Protein AF-A0A2K3E2V2-F1 (afdb_monomer)

Secondary structure (DSSP, 8-state):
--------PPTT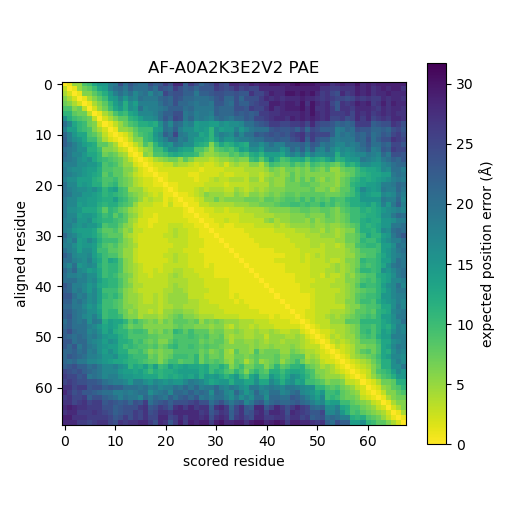---SEEE--SSS--EEEHHHHHHHHHHHHHHHHHTTPPPPGGGSPPPSSPPP----

Foldseek 3Di:
DDDDPDDDDDVPDDDQWDQPDPPVRDIDGPVVVVVVVVVVQVVCVVVVHDRDPVPDDQDPPHPPDDDD

Structure (mmCIF, N/CA/C/O backbone):
data_AF-A0A2K3E2V2-F1
#
_entry.id   AF-A0A2K3E2V2-F1
#
loop_
_atom_site.group_PDB
_atom_site.id
_atom_site.type_symbol
_atom_site.label_atom_id
_atom_site.label_alt_id
_atom_site.label_comp_id
_atom_site.label_asym_id
_atom_site.label_entity_id
_atom_site.label_seq_id
_atom_site.pdbx_PDB_ins_code
_atom_site.Cartn_x
_atom_site.Cartn_y
_atom_site.Cartn_z
_atom_site.occupancy
_atom_site.B_iso_or_equiv
_atom_site.auth_seq_id
_atom_site.auth_comp_id
_atom_site.auth_asym_id
_atom_site.auth_atom_id
_atom_site.pdbx_PDB_model_num
ATOM 1 N N . MET A 1 1 ? 4.820 -20.908 -17.153 1.00 34.09 1 MET A N 1
ATOM 2 C CA . MET A 1 1 ? 4.838 -19.511 -16.663 1.00 34.09 1 MET A CA 1
ATOM 3 C C . MET A 1 1 ? 6.118 -19.304 -15.869 1.00 34.09 1 MET A C 1
ATOM 5 O O . MET A 1 1 ? 6.335 -20.051 -14.928 1.00 34.09 1 MET A O 1
ATOM 9 N N . ALA A 1 2 ? 6.986 -18.371 -16.266 1.00 40.50 2 ALA A N 1
ATOM 10 C CA . ALA A 1 2 ? 8.265 -18.135 -15.594 1.00 40.50 2 ALA A CA 1
ATOM 11 C C . ALA A 1 2 ? 8.234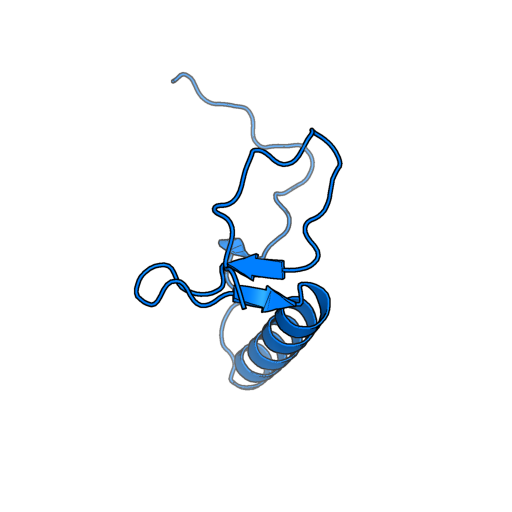 -16.788 -14.859 1.00 40.50 2 ALA A C 1
ATOM 13 O O . ALA A 1 2 ? 8.127 -15.738 -15.491 1.00 40.50 2 ALA A O 1
ATOM 14 N N . ILE A 1 3 ? 8.336 -16.820 -13.529 1.00 47.56 3 ILE A N 1
ATOM 15 C CA . ILE A 1 3 ? 8.565 -15.628 -12.704 1.00 47.56 3 ILE A CA 1
ATOM 16 C C . ILE A 1 3 ? 10.067 -15.339 -12.762 1.00 47.56 3 ILE A C 1
ATOM 18 O O . ILE A 1 3 ? 10.873 -15.978 -12.085 1.00 47.56 3 ILE A O 1
ATOM 22 N N . LYS A 1 4 ? 10.458 -14.413 -13.641 1.00 46.31 4 LYS A N 1
ATOM 23 C CA . LYS A 1 4 ? 11.843 -13.952 -13.787 1.00 46.31 4 LYS A CA 1
ATOM 24 C C . LYS A 1 4 ? 12.143 -12.960 -12.659 1.00 46.31 4 LYS A C 1
ATOM 26 O O . LYS A 1 4 ? 11.375 -12.024 -12.445 1.00 46.31 4 LYS A O 1
ATOM 31 N N . ARG A 1 5 ? 13.234 -13.188 -11.917 1.00 49.81 5 ARG A N 1
ATOM 32 C CA . ARG A 1 5 ? 13.688 -12.305 -10.829 1.00 49.81 5 ARG A CA 1
ATOM 33 C C . ARG A 1 5 ? 13.816 -10.861 -11.329 1.00 49.81 5 ARG A C 1
ATOM 35 O O . ARG A 1 5 ? 14.305 -10.634 -12.433 1.00 49.81 5 ARG A O 1
ATOM 42 N N . LEU A 1 6 ? 13.370 -9.928 -10.485 1.00 48.16 6 LEU A N 1
ATOM 43 C CA . LEU A 1 6 ? 13.418 -8.476 -10.657 1.00 48.16 6 LEU A CA 1
ATOM 44 C C . LEU A 1 6 ? 14.865 -8.017 -10.912 1.00 48.16 6 LEU A C 1
ATOM 46 O O . LEU A 1 6 ? 15.626 -7.786 -9.977 1.00 48.16 6 LEU A O 1
ATOM 50 N N . GLY A 1 7 ? 15.243 -7.931 -12.188 1.00 43.97 7 GLY A N 1
ATOM 51 C CA . GLY A 1 7 ? 16.388 -7.147 -12.639 1.00 43.97 7 GLY A CA 1
ATOM 52 C C . GLY A 1 7 ? 16.083 -5.659 -12.475 1.00 43.97 7 GLY A C 1
ATOM 53 O O . GLY A 1 7 ? 14.929 -5.251 -12.613 1.00 43.97 7 GLY A O 1
ATOM 54 N N . GLY A 1 8 ? 17.114 -4.885 -12.131 1.00 54.34 8 GLY A N 1
ATOM 55 C CA . GLY A 1 8 ? 17.039 -3.467 -11.785 1.00 54.34 8 GLY A CA 1
ATOM 56 C C . GLY A 1 8 ? 16.147 -2.658 -12.723 1.00 54.34 8 GLY A C 1
ATOM 57 O O . GLY A 1 8 ? 16.400 -2.568 -13.923 1.00 54.34 8 GLY A O 1
ATOM 58 N N . LEU A 1 9 ? 15.098 -2.064 -12.152 1.00 52.09 9 LEU A N 1
ATOM 59 C CA . LEU A 1 9 ? 14.346 -1.013 -12.823 1.00 52.09 9 LEU A CA 1
ATOM 60 C C . LEU A 1 9 ? 15.301 0.151 -13.060 1.00 52.09 9 LEU A C 1
ATOM 62 O O . LEU A 1 9 ? 15.902 0.658 -12.115 1.00 52.09 9 LEU A O 1
ATOM 66 N N . GLN A 1 10 ? 15.441 0.549 -14.322 1.00 53.62 10 GLN A N 1
ATOM 67 C CA . GLN A 1 10 ? 16.145 1.776 -14.678 1.00 53.62 10 GLN A CA 1
ATOM 68 C C . GLN A 1 10 ? 15.486 2.961 -13.964 1.00 53.62 10 GLN A C 1
ATOM 70 O O . GLN A 1 10 ? 14.265 2.979 -13.773 1.00 53.62 10 GLN A O 1
ATOM 75 N N . GLU A 1 11 ? 16.292 3.947 -13.577 1.00 46.56 11 GLU A N 1
ATOM 76 C CA . GLU A 1 11 ? 15.823 5.195 -12.979 1.00 46.56 11 GLU A CA 1
ATOM 77 C C . GLU A 1 11 ? 14.707 5.799 -13.855 1.00 46.56 11 GLU A C 1
ATOM 79 O O . GLU A 1 11 ? 14.897 6.055 -15.042 1.00 46.56 11 GLU A O 1
ATOM 84 N N . GLY A 1 12 ? 13.500 5.943 -13.299 1.00 55.28 12 GLY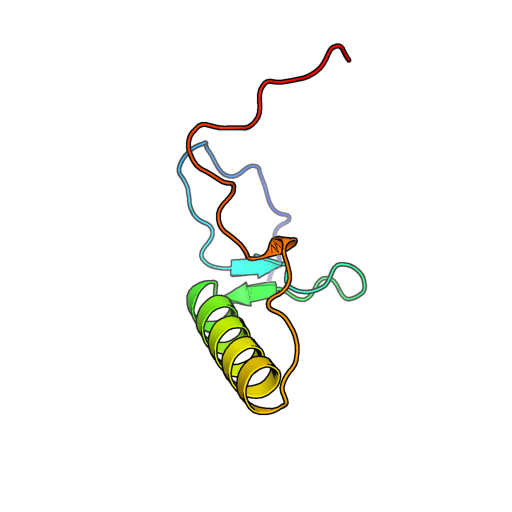 A N 1
ATOM 85 C CA . GLY A 1 12 ? 12.321 6.439 -14.022 1.00 55.28 12 GLY A CA 1
ATOM 86 C C . GLY A 1 12 ? 11.345 5.372 -14.540 1.00 55.28 12 GLY A C 1
ATOM 87 O O . GLY A 1 12 ? 10.192 5.712 -14.824 1.00 55.28 12 GLY A O 1
ATOM 88 N N . GLN A 1 13 ? 11.711 4.085 -14.588 1.00 51.00 13 GLN A N 1
ATOM 89 C CA . GLN A 1 13 ? 10.729 3.030 -14.855 1.00 51.00 13 GLN A CA 1
ATOM 90 C C . GLN A 1 13 ? 9.866 2.761 -13.621 1.00 51.00 13 GLN A C 1
ATOM 92 O O . GLN A 1 13 ? 10.348 2.454 -12.531 1.00 51.00 13 GLN A O 1
ATOM 97 N N . ARG A 1 14 ? 8.546 2.843 -13.809 1.00 61.03 14 ARG A N 1
ATOM 98 C CA . ARG A 1 14 ? 7.571 2.480 -12.781 1.00 61.03 14 ARG A CA 1
ATOM 99 C C . ARG A 1 14 ? 7.106 1.049 -13.039 1.00 61.03 14 ARG A C 1
ATOM 101 O O . ARG A 1 14 ? 6.494 0.809 -14.078 1.00 61.03 14 ARG A O 1
ATOM 108 N N . PRO A 1 15 ? 7.376 0.098 -12.135 1.00 70.44 15 PRO A N 1
ATOM 109 C CA . PRO A 1 15 ? 6.973 -1.277 -12.358 1.00 70.44 15 PRO A CA 1
ATOM 110 C C . PRO A 1 15 ? 5.450 -1.392 -12.359 1.00 70.44 15 PRO A C 1
ATOM 112 O O . PRO A 1 15 ? 4.767 -0.844 -11.490 1.00 70.44 15 PRO A O 1
ATOM 115 N N . TRP A 1 16 ? 4.927 -2.138 -13.331 1.00 79.75 16 TRP A N 1
ATOM 116 C CA . TRP A 1 16 ? 3.505 -2.471 -13.429 1.00 79.75 16 TRP A CA 1
ATOM 117 C C . TRP A 1 16 ? 3.031 -3.336 -12.260 1.00 79.75 16 TRP A C 1
ATOM 1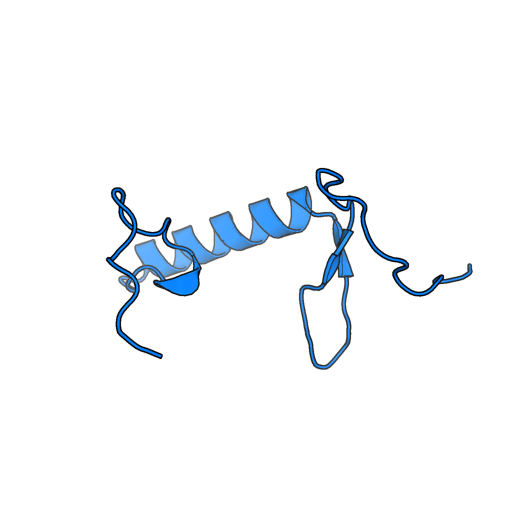19 O O . TRP A 1 16 ? 1.859 -3.273 -11.902 1.00 79.75 16 TRP A O 1
ATOM 129 N N . SER A 1 17 ? 3.946 -4.089 -11.642 1.00 84.56 17 SER A N 1
ATOM 130 C CA . SER A 1 17 ? 3.691 -4.918 -10.466 1.00 84.56 17 SER A CA 1
ATOM 131 C C . SER A 1 17 ? 4.604 -4.525 -9.309 1.00 84.56 17 SER A C 1
ATOM 133 O O . SER A 1 17 ? 5.817 -4.417 -9.474 1.00 84.56 17 SER A O 1
ATOM 135 N N . VAL A 1 18 ? 4.033 -4.341 -8.124 1.00 85.88 18 VAL A N 1
ATOM 136 C CA . VAL A 1 18 ? 4.738 -3.964 -6.894 1.00 85.88 18 VAL A CA 1
ATOM 137 C C . VAL A 1 18 ? 4.648 -5.088 -5.869 1.00 85.88 18 VAL A C 1
ATOM 139 O O . VAL A 1 18 ? 3.635 -5.781 -5.785 1.00 85.88 18 VAL A O 1
ATOM 142 N N . LYS A 1 19 ? 5.705 -5.275 -5.076 1.00 86.81 19 LYS A N 1
ATOM 143 C CA . LYS A 1 19 ? 5.686 -6.210 -3.947 1.00 86.81 19 LYS A CA 1
ATOM 144 C C . LYS A 1 19 ? 4.850 -5.613 -2.815 1.00 86.81 19 LYS A C 1
ATOM 146 O O . LYS A 1 19 ? 5.165 -4.526 -2.340 1.00 86.81 19 LYS A O 1
ATOM 151 N N . VAL A 1 20 ? 3.812 -6.327 -2.391 1.00 85.12 20 VAL A N 1
ATOM 152 C CA . VAL A 1 20 ? 2.878 -5.885 -1.340 1.00 85.12 20 VAL A CA 1
ATOM 153 C C . VAL A 1 20 ? 3.122 -6.573 0.002 1.00 85.12 20 VAL A C 1
ATOM 155 O O . VAL A 1 20 ? 2.742 -6.033 1.034 1.00 85.12 20 VAL A O 1
ATOM 158 N N . CYS A 1 21 ? 3.790 -7.730 0.010 1.00 82.75 21 CYS A N 1
ATOM 159 C CA . CYS A 1 21 ? 4.151 -8.450 1.230 1.00 82.75 21 CYS A CA 1
ATOM 160 C C . CYS A 1 21 ? 5.609 -8.919 1.173 1.00 82.75 21 CYS A C 1
ATOM 162 O O . CYS A 1 21 ? 6.050 -9.466 0.159 1.00 82.75 21 CYS A O 1
ATOM 164 N N . ASN A 1 22 ? 6.360 -8.695 2.254 1.00 83.88 22 ASN A N 1
ATOM 165 C CA . ASN A 1 22 ? 7.743 -9.159 2.369 1.00 83.88 22 ASN A CA 1
ATOM 166 C C . ASN A 1 22 ? 7.835 -10.651 2.712 1.00 83.88 22 ASN A C 1
ATOM 168 O O . ASN A 1 22 ? 8.771 -11.291 2.247 1.00 83.88 22 ASN A O 1
ATOM 172 N N . ASP A 1 23 ? 6.861 -11.197 3.442 1.00 87.44 23 ASP A N 1
ATOM 173 C CA . ASP A 1 23 ? 6.932 -12.564 3.971 1.00 87.44 23 ASP A CA 1
ATOM 174 C C . ASP A 1 23 ? 6.534 -13.603 2.919 1.00 87.44 23 ASP A C 1
ATOM 176 O O . ASP A 1 23 ? 7.268 -14.548 2.650 1.00 87.44 23 ASP A O 1
ATOM 180 N N . CYS A 1 24 ? 5.398 -13.396 2.249 1.00 89.31 24 CYS A N 1
ATOM 181 C CA . CYS A 1 24 ? 4.912 -14.298 1.199 1.00 89.31 24 CYS A CA 1
ATOM 182 C C . CYS A 1 24 ? 5.270 -13.840 -0.225 1.00 89.31 24 CYS A C 1
ATOM 184 O O . CYS A 1 24 ? 4.780 -14.413 -1.195 1.00 89.31 24 CYS A O 1
ATOM 186 N N . LEU A 1 25 ? 6.087 -12.786 -0.362 1.00 83.06 25 LEU A N 1
ATOM 187 C CA . LEU A 1 25 ? 6.559 -12.222 -1.639 1.00 83.06 25 LEU A CA 1
ATOM 188 C C . LEU A 1 25 ? 5.451 -11.885 -2.651 1.00 83.06 25 LEU A C 1
ATOM 190 O O . LEU A 1 25 ? 5.700 -11.804 -3.854 1.00 83.06 25 LEU A O 1
ATOM 194 N N . THR A 1 26 ? 4.226 -11.659 -2.174 1.00 86.88 26 THR A N 1
ATOM 195 C CA . THR A 1 26 ? 3.088 -11.369 -3.048 1.00 86.88 26 THR A CA 1
ATOM 196 C C . THR A 1 26 ? 3.328 -10.070 -3.811 1.00 86.88 26 THR A C 1
ATOM 198 O O . THR A 1 26 ? 3.710 -9.049 -3.229 1.00 86.88 26 THR A O 1
ATOM 201 N N . THR A 1 27 ? 3.071 -10.105 -5.118 1.00 88.50 27 THR A N 1
ATOM 202 C CA . THR A 1 27 ? 3.148 -8.945 -6.010 1.00 88.50 27 THR A CA 1
ATOM 203 C C . THR A 1 27 ? 1.797 -8.656 -6.632 1.00 88.50 27 THR A C 1
ATOM 205 O O . THR A 1 27 ? 1.177 -9.570 -7.175 1.00 88.50 27 THR A O 1
ATOM 208 N N . TRP A 1 28 ? 1.370 -7.399 -6.621 1.00 87.88 28 TRP A N 1
ATOM 209 C CA . TRP A 1 28 ? 0.120 -6.953 -7.240 1.00 87.88 28 TRP A CA 1
ATOM 210 C C . TRP A 1 28 ? 0.384 -5.919 -8.319 1.00 87.88 28 TRP A C 1
ATOM 212 O O . TRP A 1 28 ? 1.402 -5.233 -8.280 1.00 87.88 28 TRP A O 1
ATOM 222 N N . ASN A 1 29 ? -0.562 -5.762 -9.248 1.00 90.94 29 ASN A N 1
ATOM 223 C CA . ASN A 1 29 ? -0.555 -4.615 -10.145 1.00 90.94 29 ASN A CA 1
ATOM 224 C C . ASN A 1 29 ? -0.530 -3.310 -9.324 1.00 90.94 29 ASN A C 1
ATOM 226 O O . ASN A 1 29 ? -1.201 -3.190 -8.296 1.00 90.94 29 ASN A O 1
ATOM 230 N N . ARG A 1 30 ? 0.266 -2.342 -9.774 1.00 85.12 30 ARG A N 1
ATOM 231 C CA . ARG A 1 30 ? 0.528 -1.091 -9.062 1.00 85.12 30 ARG A CA 1
ATOM 232 C C . ARG A 1 30 ? -0.735 -0.267 -8.814 1.00 85.12 30 ARG A C 1
ATOM 234 O O . ARG A 1 30 ? -0.907 0.235 -7.705 1.00 85.12 30 ARG A O 1
ATOM 241 N N . ASP A 1 31 ? -1.613 -0.159 -9.802 1.00 89.00 31 ASP A N 1
ATOM 242 C CA . ASP A 1 31 ? -2.827 0.654 -9.697 1.00 89.00 31 ASP A CA 1
ATOM 243 C C . ASP A 1 31 ? -3.877 -0.047 -8.830 1.00 89.00 31 ASP A C 1
ATOM 245 O O . ASP A 1 31 ? -4.506 0.584 -7.980 1.00 89.00 31 ASP A O 1
ATOM 249 N N . VAL A 1 32 ? -3.972 -1.377 -8.937 1.00 89.25 32 VAL A N 1
ATOM 250 C CA . VAL A 1 32 ? -4.787 -2.204 -8.030 1.00 89.25 32 VAL A CA 1
ATOM 251 C C . VAL A 1 32 ? -4.308 -2.057 -6.582 1.00 89.25 32 VAL A C 1
ATOM 253 O O . VAL A 1 32 ? -5.112 -1.857 -5.671 1.00 89.25 32 VAL A O 1
ATOM 256 N N . SER A 1 33 ? -2.992 -2.096 -6.358 1.00 89.75 33 SER A N 1
ATOM 257 C CA . SER A 1 33 ? -2.404 -1.874 -5.035 1.00 89.75 33 SER A CA 1
ATOM 258 C C . SER A 1 33 ? -2.721 -0.475 -4.505 1.00 89.75 33 SER A C 1
ATOM 260 O O . SER A 1 33 ? -3.078 -0.341 -3.335 1.00 89.75 33 SER A O 1
ATOM 262 N N . ALA A 1 34 ? -2.616 0.564 -5.338 1.00 88.31 34 ALA A N 1
ATOM 263 C CA . ALA A 1 34 ? -2.919 1.936 -4.939 1.00 88.31 34 ALA A CA 1
ATOM 264 C C . ALA A 1 34 ? -4.403 2.109 -4.572 1.00 88.31 34 ALA A C 1
ATOM 266 O O . ALA A 1 34 ? -4.706 2.678 -3.522 1.00 88.31 34 ALA A O 1
ATOM 267 N N . ALA A 1 35 ? -5.319 1.565 -5.378 1.00 92.75 35 ALA A N 1
ATOM 268 C CA . ALA A 1 35 ? -6.756 1.604 -5.109 1.00 92.75 35 ALA A CA 1
ATOM 269 C C . ALA A 1 35 ? -7.110 0.912 -3.783 1.00 92.75 35 ALA A C 1
ATOM 271 O O . ALA A 1 35 ? -7.852 1.465 -2.966 1.00 92.75 35 ALA A O 1
ATOM 272 N N . ASN A 1 36 ? -6.519 -0.259 -3.526 1.00 91.56 36 ASN A N 1
ATOM 273 C CA . ASN A 1 36 ? -6.727 -0.994 -2.279 1.00 91.56 36 ASN A CA 1
ATOM 274 C C . ASN A 1 36 ? -6.204 -0.220 -1.061 1.00 91.56 36 ASN A C 1
ATOM 276 O O . ASN A 1 36 ? -6.905 -0.125 -0.053 1.00 91.56 36 ASN A O 1
ATOM 280 N N . VAL A 1 37 ? -5.025 0.401 -1.165 1.00 89.00 37 VAL A N 1
ATOM 281 C CA . VAL A 1 37 ? -4.480 1.252 -0.095 1.00 89.00 37 VAL A CA 1
ATOM 282 C C . VAL A 1 37 ? -5.395 2.447 0.180 1.00 89.00 37 VAL A C 1
ATOM 284 O O . VAL A 1 37 ? -5.702 2.714 1.340 1.00 89.00 37 VAL A O 1
ATOM 287 N N . ILE A 1 38 ? -5.885 3.138 -0.855 1.00 91.31 38 ILE A N 1
ATOM 288 C CA . ILE A 1 38 ? -6.799 4.283 -0.691 1.00 91.31 38 ILE A CA 1
ATOM 289 C C . ILE A 1 38 ? -8.091 3.853 0.012 1.00 91.31 38 ILE A C 1
ATOM 291 O O . ILE A 1 38 ? -8.516 4.510 0.964 1.00 91.31 38 ILE A O 1
ATOM 295 N N . ARG A 1 39 ? -8.692 2.734 -0.411 1.00 93.81 39 ARG A N 1
ATOM 296 C CA . ARG A 1 39 ? -9.906 2.189 0.210 1.00 93.81 39 ARG A CA 1
ATOM 297 C C . ARG A 1 39 ? -9.694 1.892 1.696 1.00 93.81 39 ARG A C 1
ATOM 299 O O . ARG A 1 39 ? -10.513 2.297 2.516 1.00 93.81 39 ARG A O 1
ATOM 306 N N . VAL A 1 40 ? -8.607 1.207 2.049 1.00 91.25 40 VAL 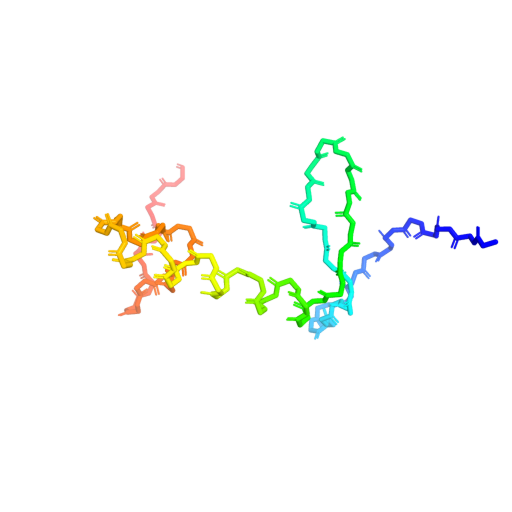A N 1
ATOM 307 C CA . VAL A 1 40 ? -8.298 0.865 3.448 1.00 91.25 40 VAL A CA 1
ATOM 308 C C . VAL A 1 40 ? -8.060 2.124 4.282 1.00 91.25 40 VAL A C 1
ATOM 310 O O . VAL A 1 40 ? -8.605 2.240 5.377 1.00 91.25 40 VAL A O 1
ATOM 313 N N . LEU A 1 41 ? -7.311 3.097 3.758 1.00 90.31 41 LEU A N 1
ATOM 314 C CA . LEU A 1 41 ? -7.072 4.366 4.447 1.00 90.31 41 LEU A CA 1
ATOM 315 C C . LEU A 1 41 ? -8.358 5.155 4.703 1.00 90.31 41 LEU A C 1
ATOM 317 O O . LEU A 1 41 ? -8.493 5.758 5.766 1.00 90.31 41 LEU A O 1
ATOM 321 N N . LEU A 1 42 ? -9.301 5.148 3.757 1.00 92.38 42 LE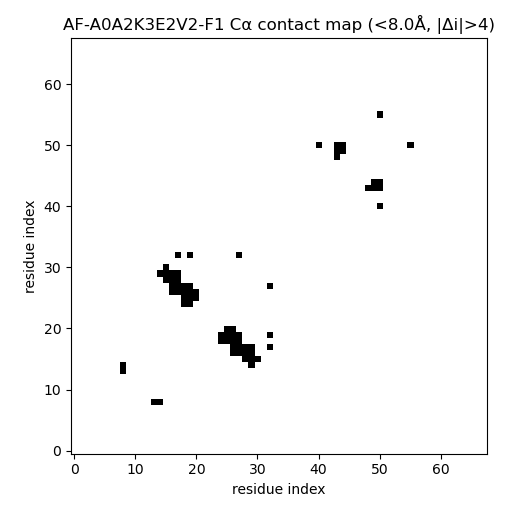U A N 1
ATOM 322 C CA . LEU A 1 42 ? -10.603 5.783 3.945 1.00 92.38 42 LEU A CA 1
ATOM 323 C C . LEU A 1 42 ? -11.381 5.121 5.087 1.00 92.38 42 LEU A C 1
ATOM 325 O O . LEU A 1 42 ? -11.885 5.823 5.958 1.00 92.38 42 LEU A O 1
ATOM 329 N N . LEU A 1 43 ? -11.439 3.786 5.115 1.00 94.81 43 LEU A N 1
ATOM 330 C CA . LEU A 1 43 ? -12.119 3.046 6.183 1.00 94.81 43 LEU A CA 1
ATOM 331 C C . LEU A 1 43 ? -11.490 3.313 7.554 1.00 94.81 43 LEU A C 1
ATOM 333 O O . LEU A 1 43 ? -12.209 3.587 8.510 1.00 94.81 43 LEU A O 1
ATOM 337 N N . LEU A 1 44 ? -10.158 3.297 7.644 1.00 92.06 44 LEU A N 1
ATOM 338 C CA . LEU A 1 44 ? -9.436 3.634 8.873 1.00 92.06 44 LEU A CA 1
ATOM 339 C C . LEU A 1 44 ? -9.771 5.053 9.345 1.00 92.06 44 LEU A C 1
ATOM 341 O O . LEU A 1 44 ? -10.095 5.248 10.514 1.00 92.06 44 LEU A O 1
ATOM 345 N N . LYS A 1 45 ? -9.781 6.027 8.429 1.00 90.50 45 LYS A N 1
ATOM 346 C CA . LYS A 1 45 ? -10.153 7.409 8.750 1.00 90.50 45 LYS A CA 1
ATOM 347 C C . LYS A 1 45 ? -11.597 7.521 9.248 1.00 90.50 45 LYS A C 1
ATOM 349 O O . LYS A 1 45 ? -11.846 8.260 10.194 1.00 90.50 45 LYS A O 1
ATOM 354 N N . LEU A 1 46 ? -12.536 6.787 8.647 1.00 95.00 46 LEU A N 1
ATOM 355 C CA . LEU A 1 46 ? -13.936 6.754 9.093 1.00 95.00 46 LEU A CA 1
ATOM 356 C C . LEU A 1 46 ? -14.103 6.102 10.475 1.00 95.00 46 LEU A C 1
ATOM 358 O O . LEU A 1 46 ? -15.004 6.480 11.214 1.00 95.00 46 LEU A O 1
ATOM 362 N N . MET A 1 47 ? -13.221 5.172 10.845 1.00 95.75 47 MET A N 1
ATOM 363 C CA . MET A 1 47 ? -13.166 4.577 12.186 1.00 95.75 47 MET A CA 1
ATOM 364 C C . MET A 1 47 ? -12.408 5.445 13.211 1.00 95.75 47 MET A C 1
ATOM 366 O O . MET A 1 47 ? -12.240 5.025 14.352 1.00 95.75 47 MET A O 1
ATOM 370 N N . GLY A 1 48 ? -11.940 6.639 12.828 1.00 93.69 48 GLY A N 1
ATOM 371 C CA . GLY A 1 48 ? -11.220 7.556 13.717 1.00 93.69 48 GLY A CA 1
ATOM 372 C C . GLY A 1 48 ? -9.728 7.253 13.883 1.00 93.69 48 GLY A C 1
ATOM 373 O O . GLY A 1 48 ? -9.095 7.812 14.774 1.00 93.69 48 GLY A O 1
ATOM 374 N N . PHE A 1 49 ? -9.142 6.391 13.045 1.00 91.06 49 PHE A N 1
ATOM 375 C CA . PHE A 1 49 ? -7.698 6.157 13.070 1.00 91.06 49 PHE A CA 1
ATOM 376 C C . PHE A 1 49 ? -6.935 7.295 12.392 1.00 91.06 49 PHE A C 1
ATOM 378 O O . PHE A 1 49 ? -7.304 7.781 11.318 1.00 91.06 49 PHE A O 1
ATOM 385 N N . GLU A 1 50 ? -5.804 7.652 12.995 1.00 85.75 50 GLU A N 1
ATOM 386 C CA . GLU A 1 50 ? -4.854 8.596 12.423 1.00 85.75 50 GLU A CA 1
ATOM 387 C C . GLU A 1 50 ? -4.219 8.069 11.132 1.00 85.75 50 GLU A C 1
ATOM 389 O O . GLU 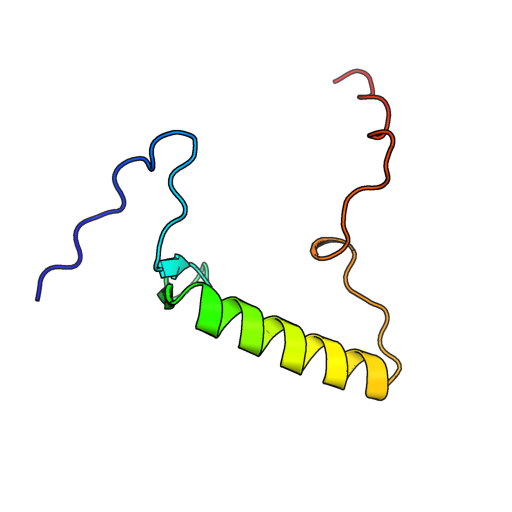A 1 50 ? -3.987 6.868 10.944 1.00 85.75 50 GLU A O 1
ATOM 394 N N . ARG A 1 51 ? -3.906 8.990 10.216 1.00 79.94 51 ARG A N 1
ATOM 395 C CA . ARG A 1 51 ? -3.303 8.631 8.929 1.00 79.94 51 ARG A CA 1
ATOM 396 C C . ARG A 1 51 ? -1.856 8.155 9.140 1.00 79.94 51 ARG A C 1
ATOM 398 O O . ARG A 1 51 ? -1.040 8.953 9.601 1.00 79.94 51 ARG A O 1
ATOM 405 N N . PRO A 1 52 ? -1.470 6.952 8.669 1.00 81.19 52 PRO A N 1
ATOM 406 C CA . PRO A 1 52 ? -0.098 6.462 8.792 1.00 81.19 52 PRO A CA 1
ATOM 407 C C . PRO A 1 52 ? 0.924 7.418 8.163 1.00 81.19 52 PRO A C 1
ATOM 409 O O . PRO A 1 52 ? 0.838 7.730 6.973 1.00 81.19 52 PRO A O 1
ATOM 412 N N . THR A 1 53 ? 1.924 7.837 8.941 1.00 79.62 53 THR A N 1
ATOM 413 C CA . THR A 1 53 ? 2.972 8.794 8.528 1.00 79.62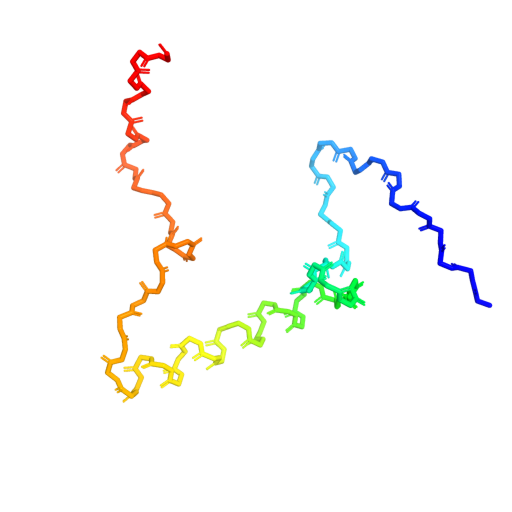 53 THR A CA 1
ATOM 414 C C . THR A 1 53 ? 3.826 8.284 7.368 1.00 79.62 53 THR A C 1
ATOM 416 O O . THR A 1 53 ? 4.197 9.060 6.495 1.00 79.62 53 THR A O 1
ATOM 419 N N . LYS A 1 54 ? 4.045 6.965 7.267 1.00 74.44 54 LYS A N 1
ATOM 420 C CA . LYS A 1 54 ? 4.745 6.328 6.130 1.00 74.44 54 LYS A CA 1
ATOM 421 C C . LYS A 1 54 ? 4.060 6.553 4.773 1.00 74.44 54 LYS A C 1
ATOM 423 O O . LYS A 1 54 ? 4.699 6.411 3.738 1.00 74.44 54 LYS A O 1
ATOM 428 N N . LEU A 1 55 ? 2.760 6.859 4.781 1.00 71.50 55 LEU A N 1
ATOM 429 C CA . LEU A 1 55 ? 1.942 7.134 3.592 1.00 71.50 55 LEU A CA 1
ATOM 430 C C . LEU A 1 55 ? 1.613 8.628 3.457 1.00 71.50 55 LEU A C 1
ATOM 432 O O . LEU A 1 55 ? 0.787 9.026 2.623 1.00 71.50 55 LEU A O 1
ATOM 436 N N . GLN A 1 56 ? 2.200 9.464 4.311 1.00 74.19 56 GLN A N 1
ATOM 437 C CA . GLN A 1 56 ? 2.142 10.905 4.170 1.00 74.19 56 GLN A CA 1
ATOM 438 C C . GLN A 1 56 ? 3.267 11.347 3.242 1.00 74.19 56 GLN A C 1
ATOM 440 O O . GLN A 1 56 ? 4.354 10.771 3.209 1.00 74.19 56 GLN A O 1
ATOM 445 N N . ARG A 1 57 ? 2.978 12.378 2.450 1.00 73.56 57 ARG A N 1
ATOM 446 C CA . ARG A 1 57 ? 4.022 13.055 1.694 1.00 73.56 57 ARG A CA 1
ATOM 447 C C . ARG A 1 57 ? 4.990 13.659 2.720 1.00 73.56 57 ARG A C 1
ATOM 449 O O . ARG A 1 57 ? 4.498 14.286 3.660 1.00 73.56 57 ARG A O 1
ATOM 456 N N . PRO A 1 58 ? 6.314 13.494 2.563 1.00 72.62 58 PRO A N 1
ATOM 457 C CA . PRO A 1 58 ? 7.247 14.213 3.412 1.00 72.62 58 PRO A CA 1
ATOM 458 C C . PRO A 1 58 ? 6.952 15.717 3.311 1.00 72.62 58 PRO A C 1
ATOM 460 O O . PRO A 1 58 ? 6.590 16.189 2.223 1.00 72.62 58 PRO A O 1
ATOM 463 N N . PRO A 1 59 ? 7.044 16.459 4.425 1.00 72.25 59 PRO A N 1
ATOM 464 C CA . PRO A 1 59 ? 6.840 17.897 4.405 1.00 72.25 59 PRO A CA 1
ATOM 465 C C . PRO A 1 59 ? 7.777 18.545 3.380 1.00 72.25 59 PRO A C 1
ATOM 467 O O . PRO A 1 59 ? 8.900 18.088 3.159 1.00 72.25 59 PRO A O 1
ATOM 470 N N . TRP A 1 60 ? 7.267 19.577 2.710 1.00 60.81 60 TRP A N 1
ATOM 471 C CA . TRP A 1 60 ? 8.070 20.469 1.885 1.00 60.81 60 TRP A CA 1
ATOM 472 C C . TRP A 1 60 ? 8.238 21.791 2.645 1.00 60.81 60 TRP A C 1
ATOM 474 O O . TRP A 1 60 ? 7.218 22.327 3.085 1.00 60.81 60 TRP A O 1
ATOM 484 N N . PRO A 1 61 ? 9.456 22.343 2.790 1.00 76.38 61 PRO A N 1
ATOM 485 C CA . PRO A 1 61 ? 10.744 21.832 2.306 1.00 76.38 61 PRO A CA 1
ATOM 486 C C . PRO A 1 61 ? 11.181 20.538 3.024 1.00 76.38 61 PRO A C 1
ATOM 488 O O . PRO A 1 61 ? 10.683 20.263 4.117 1.00 76.38 61 PRO A O 1
ATOM 491 N N . PRO A 1 62 ? 12.081 19.730 2.423 1.00 72.50 62 PRO A N 1
ATOM 492 C CA . PRO A 1 62 ? 12.590 18.525 3.069 1.00 72.50 62 PRO A CA 1
ATOM 493 C C . PRO A 1 62 ? 13.202 18.885 4.431 1.00 72.50 62 PRO A C 1
ATOM 495 O O . PRO A 1 62 ? 13.857 19.927 4.530 1.00 72.50 62 PRO A O 1
ATOM 498 N 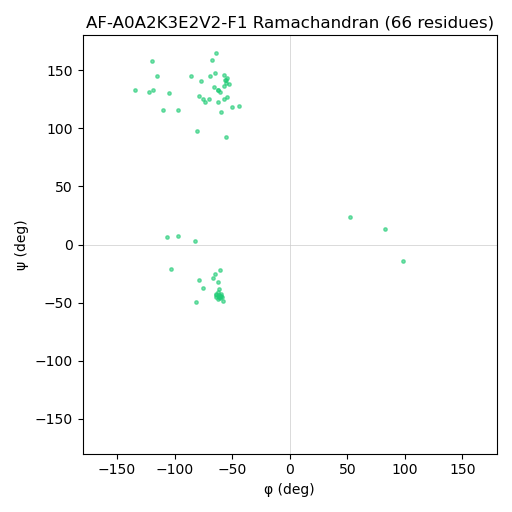N . PRO A 1 63 ? 13.022 18.059 5.476 1.00 70.44 63 PRO A N 1
ATOM 499 C CA . PRO A 1 63 ? 13.720 18.276 6.736 1.00 70.44 63 PRO A CA 1
ATOM 500 C C . PRO A 1 63 ? 15.230 18.302 6.475 1.00 70.44 63 PRO A C 1
ATOM 502 O O . PRO A 1 63 ? 15.741 17.488 5.702 1.00 70.44 63 PRO A O 1
ATOM 505 N N . ALA A 1 64 ? 15.932 19.258 7.087 1.00 72.12 64 ALA A N 1
ATOM 506 C CA . ALA A 1 64 ? 17.382 19.354 6.976 1.00 72.12 64 ALA A CA 1
ATOM 507 C C . ALA A 1 64 ? 18.004 18.012 7.387 1.00 72.12 64 ALA A C 1
ATOM 509 O O . ALA A 1 64 ? 17.690 17.484 8.455 1.00 72.12 64 ALA A O 1
ATOM 510 N N . ALA A 1 65 ? 18.846 17.443 6.522 1.00 69.38 65 ALA A N 1
ATOM 511 C CA . ALA A 1 65 ? 19.597 16.242 6.852 1.00 69.38 65 ALA A CA 1
ATOM 512 C C . ALA A 1 65 ? 20.474 16.557 8.073 1.00 69.38 65 ALA A C 1
ATOM 514 O O . ALA A 1 65 ? 21.345 17.423 8.004 1.00 69.38 65 ALA A O 1
ATOM 515 N N . GLY A 1 66 ? 20.192 15.913 9.207 1.00 64.50 66 GLY A N 1
ATOM 516 C CA . GLY A 1 66 ? 21.057 15.992 10.382 1.00 64.50 66 GLY A CA 1
ATOM 517 C C . GLY A 1 66 ? 22.432 15.370 10.096 1.00 64.50 66 GLY A C 1
ATOM 518 O O . GLY A 1 66 ? 22.574 14.651 9.102 1.00 64.50 66 GLY A O 1
ATOM 519 N N . PRO A 1 67 ? 23.447 15.629 10.940 1.00 58.91 67 PRO A N 1
ATOM 520 C CA . PRO A 1 67 ? 24.732 14.949 10.825 1.00 58.91 67 PRO A CA 1
ATOM 521 C C . PRO A 1 67 ? 24.514 13.439 11.004 1.00 58.91 67 PRO A C 1
ATOM 523 O O . PRO A 1 67 ? 23.780 13.035 11.908 1.00 58.91 67 PRO A O 1
ATOM 526 N N . GLY A 1 68 ? 25.085 12.647 10.093 1.00 54.28 68 GLY A N 1
ATOM 527 C CA . GLY A 1 68 ? 25.039 11.182 10.117 1.00 54.28 68 GLY A CA 1
ATOM 528 C C . GLY A 1 68 ? 25.940 10.550 11.165 1.00 54.28 68 GLY A C 1
ATOM 529 O O . GLY A 1 68 ? 26.760 11.277 11.768 1.00 54.28 68 GLY A O 1
#

Organism: Chlamydomonas reinhardtii (NCBI:txid3055)

pLDDT: mean 75.71, std 16.57, range [34.09, 95.75]

Mean predicted aligned error: 11.71 Å

Sequence (68 aa):
MAIKRLGGLQEGQRPWSVKVCNDCLTTWNRDVSAANVIRVLLLLKLMGFERPTKLQRPPWPPPAAGPG

Solvent-accessible surface area (backbone atoms only — not comparable to full-atom values): 4639 Å² total; per-residue (Å²): 138,83,89,74,79,89,68,84,73,56,94,88,63,76,66,65,58,38,78,77,37,86,88,80,61,41,65,40,46,40,66,62,50,50,53,52,51,53,54,51,52,51,53,40,45,75,73,70,45,79,80,62,68,93,79,45,79,76,63,84,74,71,77,77,83,69,89,129

Radius of gyration: 16.32 Å; Cα contacts (8 Å, |Δi|>4): 34; chains: 1; bounding box: 39×41×30 Å